Protein AF-A7T4Q1-F1 (afdb_monomer_lite)

pLDDT: mean 79.14, std 17.01, range [38.84, 95.5]

InterPro domains:
  IPR001304 C-type lectin-like [PF00059] (16-72)
  IPR001304 C-type lectin-like [PS50041] (4-64)
  IPR016186 C-type lectin-like/link domain superfamily [G3DSA:3.10.100.10] (1-71)
  IPR016187 C-type lectin fold [SSF56436] (1-63)
  IPR050111 C-type lectin and snaclec domain-containing protein [PTHR22803] (1-58)

Structure (mmCIF, N/CA/C/O backbone):
data_AF-A7T4Q1-F1
#
_entry.id   AF-A7T4Q1-F1
#
loop_
_atom_site.group_PDB
_atom_site.id
_atom_site.type_symbol
_atom_site.label_atom_id
_atom_site.label_alt_id
_atom_site.label_comp_id
_atom_site.label_asym_id
_atom_site.label_entity_id
_atom_site.label_seq_id
_atom_site.pdbx_PDB_ins_code
_atom_site.Cartn_x
_atom_site.Cartn_y
_atom_site.Cartn_z
_atom_site.occupancy
_atom_site.B_iso_or_equiv
_atom_site.auth_seq_id
_atom_site.auth_comp_id
_atom_site.auth_asym_id
_atom_site.auth_atom_id
_atom_site.pdbx_PDB_model_num
ATOM 1 N N . TRP A 1 1 ? -9.275 -6.824 4.430 1.00 88.25 1 TRP A N 1
ATOM 2 C CA . TRP A 1 1 ? -8.725 -5.823 5.350 1.00 88.25 1 TRP A CA 1
ATOM 3 C C . TRP A 1 1 ? -8.148 -6.533 6.557 1.00 88.25 1 TRP A C 1
ATOM 5 O O . TRP A 1 1 ? -8.778 -7.467 7.037 1.00 88.25 1 TRP A O 1
ATOM 15 N N . LYS A 1 2 ? -6.960 -6.142 7.009 1.00 93.31 2 LYS A N 1
ATOM 16 C CA . LYS A 1 2 ? -6.430 -6.470 8.335 1.00 93.31 2 LYS A CA 1
ATOM 17 C C . LYS A 1 2 ? -6.076 -5.155 9.006 1.00 93.31 2 LYS A C 1
ATOM 19 O O . LYS A 1 2 ? -5.417 -4.341 8.371 1.00 93.31 2 LYS A O 1
ATOM 24 N N . CYS A 1 3 ? -6.531 -4.940 10.231 1.00 92.62 3 CYS A N 1
ATOM 25 C CA . CYS A 1 3 ? -6.323 -3.675 10.925 1.00 92.62 3 CYS A CA 1
ATOM 26 C C . CYS A 1 3 ? -5.317 -3.837 12.059 1.00 92.62 3 CYS A C 1
ATOM 28 O O . CYS A 1 3 ? -5.314 -4.865 12.736 1.00 92.62 3 CYS A O 1
ATOM 30 N N . ARG A 1 4 ? -4.462 -2.832 12.239 1.00 91.50 4 ARG A N 1
ATOM 31 C CA . ARG A 1 4 ? -3.478 -2.756 13.316 1.00 91.50 4 ARG A CA 1
ATOM 32 C C . ARG A 1 4 ? -3.165 -1.291 13.604 1.00 91.50 4 ARG A C 1
ATOM 34 O O . ARG A 1 4 ? -3.053 -0.504 12.672 1.00 91.50 4 ARG A O 1
ATOM 41 N N . ASP A 1 5 ? -3.056 -0.940 14.881 1.00 90.88 5 ASP A N 1
ATOM 42 C CA . ASP A 1 5 ? -2.656 0.399 15.343 1.00 90.88 5 ASP A CA 1
ATOM 43 C C . ASP A 1 5 ? -3.494 1.549 14.752 1.00 90.88 5 ASP A C 1
ATOM 45 O O . ASP A 1 5 ? -2.975 2.595 14.374 1.00 90.88 5 ASP A O 1
ATOM 49 N N . GLY A 1 6 ? -4.811 1.344 14.642 1.00 89.62 6 GLY A N 1
ATOM 50 C CA . GLY A 1 6 ? -5.744 2.354 14.124 1.00 89.62 6 GLY A CA 1
ATOM 51 C C . GLY A 1 6 ? -5.778 2.486 12.599 1.00 89.62 6 GLY A C 1
ATOM 52 O O . GLY A 1 6 ? -6.547 3.289 12.089 1.00 89.62 6 GLY A O 1
ATOM 53 N N . LYS A 1 7 ? -5.002 1.676 11.875 1.00 89.75 7 LYS A N 1
ATOM 54 C CA . LYS A 1 7 ? -4.983 1.618 10.411 1.00 89.75 7 LYS A CA 1
ATOM 55 C C . LYS A 1 7 ? -5.516 0.292 9.899 1.00 89.75 7 LYS A C 1
ATOM 57 O O . LYS A 1 7 ? -5.415 -0.731 10.579 1.00 89.75 7 LYS A O 1
ATOM 62 N N . CYS A 1 8 ? -6.046 0.280 8.682 1.00 92.88 8 CYS A N 1
ATOM 63 C CA . CYS A 1 8 ? -6.563 -0.927 8.048 1.00 92.88 8 CYS A CA 1
ATOM 64 C C . CYS A 1 8 ? -5.937 -1.128 6.676 1.00 92.88 8 CYS A C 1
ATOM 66 O O . CYS A 1 8 ? -5.999 -0.251 5.826 1.00 92.88 8 CYS A O 1
ATOM 68 N N . TYR A 1 9 ? -5.422 -2.334 6.442 1.00 93.31 9 TYR A N 1
ATOM 69 C CA . TYR A 1 9 ? -4.633 -2.667 5.266 1.00 93.31 9 TYR A CA 1
ATOM 70 C C . TYR A 1 9 ? -5.344 -3.690 4.378 1.00 93.31 9 TYR A C 1
ATOM 72 O O . TYR A 1 9 ? -5.905 -4.679 4.871 1.00 93.31 9 TYR A O 1
ATOM 80 N N . GLN A 1 10 ? -5.303 -3.516 3.059 1.00 93.25 10 GLN A N 1
ATOM 81 C CA . GLN A 1 10 ? -5.842 -4.489 2.104 1.00 93.25 10 GLN A CA 1
ATOM 82 C C . GLN A 1 10 ? -4.821 -4.842 1.026 1.00 93.25 10 GLN A C 1
ATOM 84 O O . GLN A 1 10 ? -4.436 -3.988 0.240 1.00 93.25 10 GLN A O 1
ATOM 89 N N . TYR A 1 11 ? -4.460 -6.126 0.942 1.00 91.75 11 TYR A N 1
ATOM 90 C CA . TYR A 1 11 ? -3.677 -6.664 -0.169 1.00 91.75 11 TYR A CA 1
ATOM 91 C C . TYR A 1 11 ? -4.577 -6.922 -1.387 1.00 91.75 11 TYR A C 1
ATOM 93 O O . TYR A 1 11 ? -5.510 -7.730 -1.314 1.00 91.75 11 TYR A O 1
ATOM 101 N N . ILE A 1 12 ? -4.297 -6.240 -2.500 1.00 88.31 12 ILE A N 1
ATOM 102 C CA . ILE A 1 12 ? -5.014 -6.386 -3.770 1.00 88.31 12 ILE A CA 1
ATOM 103 C C . ILE A 1 12 ? -4.191 -7.252 -4.728 1.00 88.31 12 ILE A C 1
ATOM 105 O O . ILE A 1 12 ? -3.147 -6.853 -5.242 1.00 88.31 12 ILE A O 1
ATOM 109 N N . ARG A 1 13 ? -4.707 -8.450 -5.022 1.00 88.12 13 ARG A N 1
ATOM 110 C CA . ARG A 1 13 ? -4.081 -9.436 -5.922 1.00 88.12 13 ARG A CA 1
ATOM 111 C C . ARG A 1 13 ? -4.483 -9.237 -7.385 1.00 88.12 13 ARG A C 1
ATOM 113 O O . ARG A 1 13 ? -4.753 -10.200 -8.091 1.00 88.12 13 ARG A O 1
ATOM 120 N N . VAL A 1 14 ? -4.559 -7.984 -7.818 1.00 85.75 14 VAL A N 1
ATOM 121 C CA . VAL A 1 14 ? -4.845 -7.616 -9.208 1.00 85.75 14 VAL A CA 1
ATOM 122 C C . VAL A 1 14 ? -3.667 -6.807 -9.721 1.00 85.75 14 VAL A C 1
ATOM 124 O O . VAL A 1 14 ? -3.204 -5.884 -9.050 1.00 85.75 14 VAL A O 1
ATOM 127 N N . GLU A 1 15 ? -3.149 -7.189 -10.882 1.00 80.56 15 GLU A N 1
ATOM 128 C CA . GLU A 1 15 ? -2.052 -6.466 -11.510 1.00 80.56 15 GLU A CA 1
ATOM 129 C C . GLU A 1 15 ? -2.555 -5.149 -12.091 1.00 80.56 15 GLU A C 1
ATOM 131 O O . GLU A 1 15 ? -3.489 -5.114 -12.890 1.00 80.56 15 GLU A O 1
ATOM 136 N N . MET A 1 16 ? -1.927 -4.057 -11.669 1.00 82.12 16 MET A N 1
ATOM 137 C CA . MET A 1 16 ? -2.272 -2.703 -12.078 1.00 82.12 16 MET A CA 1
ATOM 138 C C . MET A 1 16 ? -0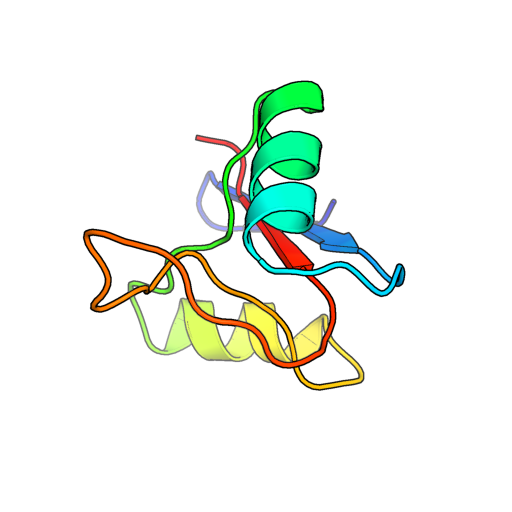.996 -1.873 -12.190 1.00 82.12 16 MET A C 1
ATOM 140 O O . MET A 1 16 ? -0.031 -2.089 -11.448 1.00 82.12 16 MET A O 1
ATOM 144 N N . VAL A 1 17 ? -0.997 -0.904 -13.105 1.00 83.00 17 VAL A N 1
ATOM 145 C CA . VAL A 1 17 ? -0.014 0.186 -13.056 1.00 83.00 17 VAL A CA 1
ATOM 146 C C . VAL A 1 17 ? -0.295 1.059 -11.837 1.00 83.00 17 VAL A C 1
ATOM 148 O O . VAL A 1 17 ? -1.424 1.088 -11.344 1.00 83.00 17 VAL A O 1
ATOM 151 N N . TRP A 1 18 ? 0.727 1.757 -11.347 1.00 82.75 18 TRP A N 1
ATOM 152 C CA . TRP A 1 18 ? 0.647 2.523 -10.103 1.00 82.75 18 TRP A CA 1
ATOM 153 C C . TRP A 1 18 ? -0.552 3.486 -10.071 1.00 82.75 18 TRP A C 1
ATOM 155 O O . TRP A 1 18 ? -1.308 3.480 -9.102 1.00 82.75 18 TRP A O 1
ATOM 165 N N . ASP A 1 19 ? -0.799 4.219 -11.163 1.00 82.88 19 ASP A N 1
ATOM 166 C CA . ASP A 1 19 ? -1.916 5.171 -11.252 1.00 82.88 19 ASP A CA 1
ATOM 167 C C . ASP A 1 19 ? -3.281 4.490 -11.086 1.00 82.88 19 ASP A C 1
ATOM 169 O O . ASP A 1 19 ? -4.163 4.996 -10.388 1.00 82.88 19 ASP A O 1
ATOM 173 N N . LEU A 1 20 ? -3.450 3.306 -11.684 1.00 86.25 20 LEU A N 1
ATOM 174 C CA . LEU A 1 20 ? -4.667 2.510 -11.533 1.00 86.25 20 LEU A CA 1
ATOM 175 C C . LEU A 1 20 ? -4.789 1.947 -10.119 1.00 86.25 20 LEU A C 1
ATOM 177 O O . LEU A 1 20 ? -5.877 1.983 -9.554 1.00 86.25 20 LEU A O 1
ATOM 181 N N . ALA A 1 21 ? -3.690 1.480 -9.523 1.00 86.38 21 ALA A N 1
ATOM 182 C CA . ALA A 1 21 ? -3.695 1.003 -8.145 1.00 86.38 21 ALA A CA 1
ATOM 183 C C . ALA A 1 21 ? -4.128 2.125 -7.187 1.00 86.38 21 ALA A C 1
ATOM 185 O O . ALA A 1 21 ? -5.054 1.935 -6.403 1.00 86.38 21 ALA A O 1
ATOM 186 N N . GLN A 1 22 ? -3.545 3.320 -7.321 1.00 84.81 22 GLN A N 1
ATOM 187 C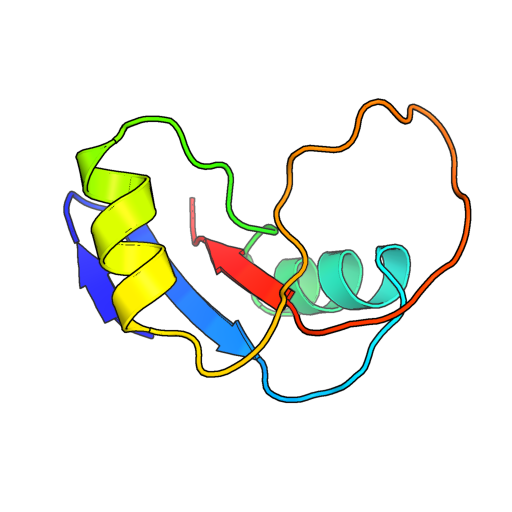 CA . GLN A 1 22 ? -3.909 4.494 -6.531 1.00 84.81 22 GLN A CA 1
ATOM 188 C C . GLN A 1 22 ? -5.371 4.914 -6.752 1.00 84.81 22 GLN A C 1
ATOM 190 O O . GLN A 1 22 ? -6.062 5.278 -5.795 1.00 84.81 22 GLN A O 1
ATOM 195 N N . LEU A 1 23 ? -5.864 4.865 -7.993 1.00 88.06 23 LEU A N 1
ATOM 196 C CA . LEU A 1 23 ? -7.266 5.139 -8.306 1.00 88.06 23 LEU A CA 1
ATOM 197 C C . LEU A 1 23 ? -8.204 4.120 -7.643 1.00 88.06 23 LEU A C 1
ATOM 199 O O . LEU A 1 23 ? -9.225 4.509 -7.079 1.00 88.06 23 LEU A O 1
ATOM 203 N N . GLU A 1 24 ? -7.863 2.832 -7.665 1.00 87.69 24 GLU A N 1
ATOM 204 C CA . GLU A 1 24 ? -8.636 1.789 -6.988 1.00 87.69 24 GLU A CA 1
ATOM 205 C C . GLU A 1 24 ? -8.637 1.946 -5.468 1.00 87.69 24 GLU A C 1
ATOM 207 O O . GLU A 1 24 ? -9.672 1.713 -4.838 1.00 87.69 24 GLU A O 1
ATOM 212 N N . CYS A 1 25 ? -7.526 2.385 -4.862 1.00 87.38 25 CYS A N 1
ATOM 213 C CA . CYS A 1 25 ? -7.529 2.764 -3.451 1.00 87.38 25 CYS A CA 1
ATOM 214 C C . CYS A 1 25 ? -8.551 3.878 -3.207 1.00 87.38 25 CYS A C 1
ATOM 216 O O . CYS A 1 25 ? -9.420 3.731 -2.348 1.00 87.38 25 CYS A O 1
ATOM 218 N N . LYS A 1 26 ? -8.503 4.952 -4.010 1.00 88.12 26 LYS A N 1
ATOM 219 C CA . LYS A 1 26 ? -9.394 6.114 -3.865 1.00 88.12 26 LYS A CA 1
ATOM 220 C C . LYS A 1 26 ? -10.868 5.740 -4.025 1.00 88.12 26 LYS A C 1
ATOM 222 O O . LYS A 1 26 ? -11.690 6.198 -3.241 1.00 88.12 26 LYS A O 1
ATOM 227 N N . LYS A 1 27 ? -11.210 4.849 -4.966 1.00 89.31 27 LYS A N 1
ATOM 228 C CA . LYS A 1 27 ? -12.577 4.301 -5.119 1.00 89.31 27 LYS A CA 1
ATOM 229 C C . LYS A 1 27 ? -13.076 3.568 -3.870 1.00 89.31 27 LYS A C 1
ATOM 231 O O . LYS A 1 27 ? -14.280 3.426 -3.682 1.00 89.31 27 LYS A O 1
ATOM 236 N N . LYS A 1 28 ? -12.160 3.080 -3.033 1.00 87.50 28 LYS A N 1
ATOM 237 C CA . LYS A 1 28 ? -12.438 2.407 -1.759 1.00 87.50 28 LYS A CA 1
ATOM 238 C C . LYS A 1 28 ? -12.245 3.332 -0.550 1.00 87.50 28 LYS A C 1
ATOM 240 O O . LYS A 1 28 ? -12.142 2.823 0.561 1.00 87.50 28 LYS A O 1
ATOM 245 N N . ASN A 1 29 ? -12.185 4.652 -0.759 1.00 88.88 29 ASN A N 1
ATOM 246 C CA . ASN A 1 29 ? -11.871 5.659 0.262 1.00 88.88 29 ASN A CA 1
ATOM 247 C C . ASN A 1 29 ? -10.550 5.390 1.004 1.00 88.88 29 ASN A C 1
ATOM 249 O O . ASN A 1 29 ? -10.416 5.710 2.177 1.00 88.88 29 ASN A O 1
ATOM 253 N N . ALA A 1 30 ? -9.575 4.800 0.316 1.00 89.56 30 ALA A N 1
ATOM 254 C CA . ALA A 1 30 ? -8.267 4.445 0.850 1.00 89.56 30 ALA A CA 1
ATOM 255 C C . ALA A 1 30 ? -7.141 5.039 -0.014 1.00 89.56 30 ALA A C 1
ATOM 257 O O . ALA A 1 30 ? -7.368 5.578 -1.100 1.00 89.56 30 ALA A O 1
ATOM 258 N N . THR A 1 31 ? -5.898 4.891 0.429 1.00 87.00 31 THR A N 1
ATOM 259 C CA . THR A 1 31 ? -4.691 5.268 -0.326 1.00 87.00 31 THR A CA 1
ATOM 260 C C . THR A 1 31 ? -3.731 4.093 -0.423 1.00 87.00 31 THR A C 1
ATOM 262 O O . THR A 1 31 ? -3.867 3.145 0.341 1.00 87.00 31 THR A O 1
ATOM 265 N N . LEU A 1 32 ? -2.743 4.126 -1.320 1.00 89.00 32 LEU A N 1
ATOM 266 C CA . LEU A 1 32 ? -1.639 3.170 -1.228 1.00 89.00 32 LEU A CA 1
ATOM 267 C C . LEU A 1 32 ? -0.912 3.336 0.117 1.00 89.00 32 LEU A C 1
ATOM 269 O O . LEU A 1 32 ? -0.773 4.449 0.625 1.00 89.00 32 LEU A O 1
ATOM 273 N N . VAL A 1 33 ? -0.460 2.227 0.701 1.00 89.19 33 VAL A N 1
ATOM 274 C CA . VAL A 1 33 ? 0.119 2.213 2.0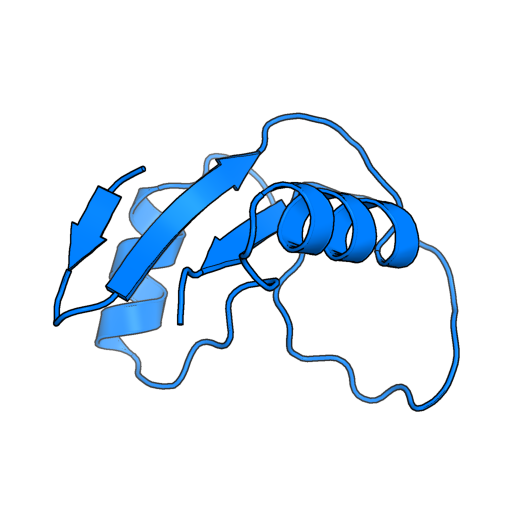51 1.00 89.19 33 VAL A CA 1
ATOM 275 C C . VAL A 1 33 ? 1.394 3.049 2.124 1.00 89.19 33 VAL A C 1
ATOM 277 O O . VAL A 1 33 ? 2.286 2.905 1.296 1.00 89.19 33 VAL A O 1
ATOM 280 N N . THR A 1 34 ? 1.527 3.901 3.135 1.00 87.62 34 THR A N 1
ATOM 281 C CA . THR A 1 34 ? 2.808 4.545 3.462 1.00 87.62 34 THR A CA 1
ATOM 282 C C . THR A 1 34 ? 3.377 3.886 4.708 1.00 87.62 34 THR A C 1
ATOM 284 O O . THR A 1 34 ? 2.813 4.037 5.790 1.00 87.62 34 THR A O 1
ATOM 287 N N . ILE A 1 35 ? 4.492 3.173 4.561 1.00 86.81 35 ILE A N 1
ATOM 288 C CA . ILE A 1 35 ? 5.165 2.502 5.676 1.00 86.81 35 ILE A CA 1
ATOM 289 C C . ILE A 1 35 ? 5.979 3.540 6.458 1.00 86.81 35 ILE A C 1
ATOM 291 O O . ILE A 1 35 ? 6.866 4.180 5.898 1.00 86.81 35 ILE A O 1
ATOM 295 N N . ARG A 1 36 ? 5.670 3.721 7.747 1.00 85.75 36 ARG A N 1
ATOM 296 C CA . ARG A 1 36 ? 6.289 4.724 8.636 1.00 85.75 36 ARG A CA 1
ATOM 297 C C . ARG A 1 36 ? 7.111 4.126 9.774 1.00 85.75 36 ARG A C 1
ATOM 299 O O . ARG A 1 36 ? 7.729 4.866 10.531 1.00 85.75 36 ARG A O 1
ATOM 306 N N . SER A 1 37 ? 7.117 2.805 9.929 1.00 89.38 37 SER A N 1
ATOM 307 C CA . SER A 1 37 ? 7.908 2.131 10.961 1.00 89.38 37 SER A CA 1
ATOM 308 C C . SER A 1 37 ? 8.348 0.736 10.528 1.00 89.38 37 SER A C 1
ATOM 310 O O . SER A 1 37 ? 7.740 0.119 9.653 1.00 89.38 37 SER A O 1
ATOM 312 N N . TYR A 1 38 ? 9.385 0.215 11.187 1.00 92.94 38 TYR A N 1
ATOM 313 C CA . TYR A 1 38 ? 9.843 -1.162 10.993 1.00 92.94 38 TYR A CA 1
ATOM 314 C C . TYR A 1 38 ? 8.743 -2.185 11.330 1.00 92.94 38 TYR A C 1
ATOM 316 O O . TYR A 1 38 ? 8.477 -3.085 10.540 1.00 92.94 38 TYR A O 1
ATOM 324 N N . SER A 1 39 ? 8.025 -1.989 12.444 1.00 94.31 39 SER A N 1
ATOM 325 C CA . SER A 1 39 ? 6.894 -2.851 12.820 1.00 94.31 39 SER A CA 1
ATOM 326 C C . SER A 1 39 ? 5.779 -2.826 11.769 1.00 94.31 39 SER A C 1
ATOM 328 O O . SER A 1 39 ? 5.181 -3.861 11.463 1.00 94.31 39 SER A O 1
ATOM 330 N N . GLU A 1 40 ? 5.474 -1.657 11.191 1.00 91.25 40 GLU A N 1
ATOM 331 C CA . GLU A 1 40 ? 4.546 -1.521 10.056 1.00 91.25 40 GLU A CA 1
ATOM 332 C C . GLU A 1 40 ? 5.020 -2.309 8.843 1.00 91.25 40 GLU A C 1
ATOM 334 O O . GLU A 1 40 ? 4.240 -3.084 8.293 1.00 91.25 40 GLU A O 1
ATOM 339 N N . ASN A 1 41 ? 6.302 -2.201 8.500 1.00 92.25 41 ASN A N 1
ATOM 340 C CA . ASN A 1 41 ? 6.893 -2.964 7.411 1.00 92.25 41 ASN A CA 1
ATOM 341 C C . ASN A 1 41 ? 6.733 -4.479 7.608 1.00 92.25 41 ASN A C 1
ATOM 343 O O . ASN A 1 41 ? 6.275 -5.158 6.696 1.00 92.25 41 ASN A O 1
ATOM 347 N N . GLU A 1 42 ? 7.049 -5.010 8.793 1.00 95.50 42 GLU A N 1
ATOM 348 C CA . GLU A 1 42 ? 6.942 -6.452 9.069 1.00 95.50 42 GLU A CA 1
ATOM 349 C C . GLU A 1 42 ? 5.508 -6.974 8.942 1.00 95.50 42 GLU A C 1
ATOM 351 O O . GLU A 1 42 ? 5.262 -8.031 8.358 1.00 95.50 42 GLU A O 1
ATOM 356 N N . PHE A 1 43 ? 4.530 -6.221 9.439 1.00 93.94 43 PHE A N 1
ATOM 357 C CA . PHE A 1 43 ? 3.130 -6.617 9.330 1.00 93.94 43 PHE A CA 1
ATOM 358 C C . PHE A 1 43 ? 2.622 -6.585 7.903 1.00 93.94 43 PHE A C 1
ATOM 360 O O . PHE A 1 43 ? 2.002 -7.547 7.454 1.00 93.94 43 PHE A O 1
ATOM 367 N N . VAL A 1 44 ? 2.916 -5.509 7.181 1.00 91.75 44 VAL A N 1
ATOM 368 C CA . VAL A 1 44 ? 2.556 -5.359 5.773 1.00 91.75 44 VAL A CA 1
ATOM 369 C C . VAL A 1 44 ? 3.224 -6.466 4.942 1.00 91.75 44 VAL A C 1
ATOM 371 O O . VAL A 1 44 ? 2.551 -7.107 4.134 1.00 91.75 44 VAL A O 1
ATOM 374 N N . ALA A 1 45 ? 4.495 -6.782 5.213 1.00 93.00 45 ALA A N 1
ATOM 375 C CA . ALA A 1 45 ? 5.222 -7.885 4.585 1.00 93.00 45 ALA A CA 1
ATOM 376 C C . ALA A 1 45 ? 4.587 -9.256 4.881 1.00 93.00 45 ALA A C 1
ATOM 378 O O . ALA A 1 45 ? 4.464 -10.083 3.982 1.00 93.00 45 ALA A O 1
ATOM 379 N N . SER A 1 46 ? 4.089 -9.483 6.103 1.00 94.62 46 SER A N 1
ATOM 380 C CA . SER A 1 46 ? 3.390 -10.729 6.468 1.00 94.62 46 SER A CA 1
ATOM 381 C C . SER A 1 46 ? 2.060 -10.943 5.726 1.00 94.62 46 SER A C 1
ATOM 383 O O . SER A 1 46 ? 1.487 -12.034 5.756 1.00 94.62 46 SER A O 1
ATOM 385 N N . MET A 1 47 ? 1.521 -9.898 5.088 1.00 93.38 47 MET A N 1
ATOM 386 C CA . MET A 1 47 ? 0.243 -9.945 4.375 1.00 93.38 47 MET A CA 1
ATOM 387 C C . MET A 1 47 ? 0.376 -10.251 2.886 1.00 93.38 47 MET A C 1
ATOM 389 O O . MET A 1 47 ? -0.637 -10.578 2.257 1.00 93.38 47 MET A O 1
ATOM 393 N N . ILE A 1 48 ? 1.574 -10.118 2.324 1.00 91.38 48 ILE A N 1
ATOM 394 C CA . ILE A 1 48 ? 1.809 -10.211 0.885 1.00 91.38 48 ILE A CA 1
ATOM 395 C C . ILE A 1 48 ? 2.564 -11.476 0.515 1.00 91.38 48 ILE A C 1
ATOM 397 O O . ILE A 1 48 ? 3.377 -11.992 1.269 1.00 91.38 48 ILE A O 1
ATOM 401 N N . SER A 1 49 ? 2.284 -11.968 -0.687 1.00 88.69 49 SER A N 1
ATOM 402 C CA . SER A 1 49 ? 2.958 -13.128 -1.280 1.00 88.69 49 SER A CA 1
ATOM 403 C C . SER A 1 49 ? 3.834 -12.755 -2.479 1.00 88.69 49 SER A C 1
ATOM 405 O O . SER A 1 49 ? 4.410 -13.629 -3.117 1.00 88.69 49 SER A O 1
ATOM 407 N N . SER A 1 50 ? 3.891 -11.472 -2.833 1.00 85.19 50 SER A N 1
ATOM 408 C CA . SER A 1 50 ? 4.570 -10.944 -4.017 1.00 85.19 50 SER A CA 1
ATOM 409 C C . SER A 1 50 ? 4.967 -9.487 -3.786 1.00 85.19 50 SER A C 1
ATOM 411 O O . SER A 1 50 ? 4.433 -8.843 -2.883 1.00 85.19 50 SER A O 1
ATOM 413 N N . SER A 1 51 ? 5.834 -8.939 -4.640 1.00 84.31 51 SER A N 1
ATOM 414 C CA . SER A 1 51 ? 6.111 -7.498 -4.677 1.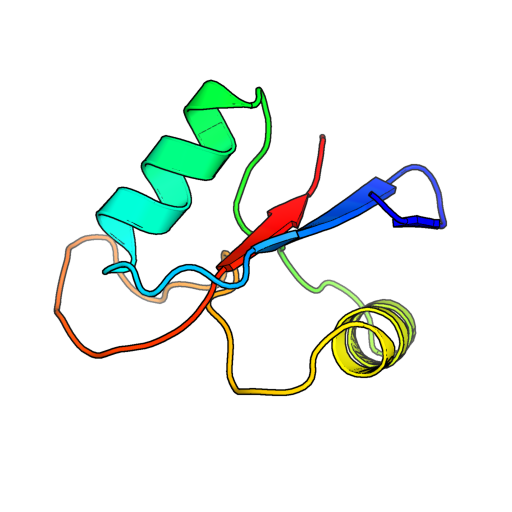00 84.31 51 SER A CA 1
ATOM 415 C C . SER A 1 51 ? 4.830 -6.694 -4.876 1.00 84.31 51 SER A C 1
ATOM 417 O O . SER A 1 51 ? 3.943 -7.134 -5.613 1.00 84.31 51 SER A O 1
ATOM 419 N N . VAL A 1 52 ? 4.761 -5.533 -4.218 1.00 87.25 52 VAL A N 1
ATOM 420 C CA . VAL A 1 52 ? 3.595 -4.652 -4.222 1.00 87.25 52 VAL A CA 1
ATOM 421 C C . VAL A 1 52 ? 3.954 -3.165 -4.353 1.00 87.25 52 VAL A C 1
ATOM 423 O O . VAL A 1 52 ? 4.992 -2.723 -3.870 1.00 87.25 52 VAL A O 1
ATOM 426 N N . TRP A 1 53 ? 3.050 -2.380 -4.932 1.00 84.25 53 TRP A N 1
ATOM 427 C CA . TRP A 1 53 ? 2.937 -0.941 -4.819 1.00 84.25 53 TRP A CA 1
ATOM 428 C C . TRP A 1 53 ? 2.558 -0.485 -3.418 1.00 84.25 53 TRP A C 1
ATOM 430 O O . TRP A 1 53 ? 1.561 -0.914 -2.825 1.00 84.25 53 TRP A O 1
ATOM 440 N N . ILE A 1 54 ? 3.335 0.486 -2.964 1.00 85.06 54 ILE A N 1
ATOM 441 C CA . ILE A 1 54 ? 3.107 1.291 -1.776 1.00 85.06 54 ILE A CA 1
ATOM 442 C C . ILE A 1 54 ? 3.065 2.768 -2.199 1.00 85.06 54 ILE A C 1
ATOM 444 O O . ILE A 1 54 ? 3.448 3.126 -3.314 1.00 85.06 54 ILE A O 1
ATOM 448 N N . GLY A 1 55 ? 2.573 3.633 -1.322 1.00 81.06 55 GLY A N 1
ATOM 449 C CA . GLY A 1 55 ? 2.383 5.063 -1.570 1.00 81.06 55 GLY A CA 1
ATOM 450 C C . GLY A 1 55 ? 3.666 5.895 -1.513 1.00 81.06 55 GLY A C 1
ATOM 451 O O . GLY A 1 55 ? 3.578 7.116 -1.529 1.00 81.06 55 GLY A O 1
ATOM 452 N N . LEU A 1 56 ? 4.843 5.266 -1.416 1.00 65.69 56 LEU A N 1
ATOM 453 C CA . LEU A 1 56 ? 6.127 5.954 -1.549 1.00 65.69 56 LEU A CA 1
ATOM 454 C C . LEU A 1 56 ? 6.447 6.091 -3.041 1.00 65.69 56 LEU A C 1
ATOM 456 O O . LEU A 1 56 ? 6.825 5.112 -3.684 1.00 65.69 56 LEU A O 1
ATOM 460 N N . ASN A 1 57 ? 6.277 7.286 -3.600 1.00 5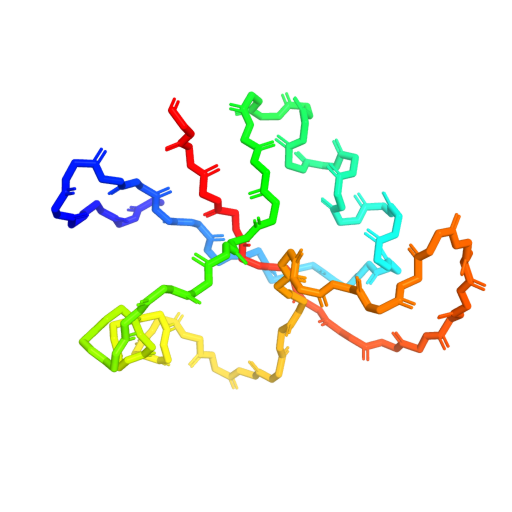5.84 57 ASN A N 1
ATOM 461 C CA . ASN A 1 57 ? 6.763 7.613 -4.933 1.00 55.84 57 ASN A CA 1
ATOM 462 C C . ASN A 1 57 ? 7.676 8.851 -4.877 1.00 55.84 57 ASN A C 1
ATOM 464 O O . ASN A 1 57 ? 7.286 9.903 -4.391 1.00 55.84 57 ASN A O 1
ATOM 468 N N . ASP A 1 58 ? 8.879 8.763 -5.449 1.00 52.25 58 ASP A N 1
ATOM 469 C CA . ASP A 1 58 ? 9.760 9.932 -5.662 1.00 52.25 58 ASP A CA 1
ATOM 470 C C . ASP A 1 58 ? 9.321 10.762 -6.885 1.00 52.25 58 ASP A C 1
ATOM 472 O O . ASP A 1 58 ? 10.104 11.465 -7.523 1.00 52.25 58 ASP A O 1
ATOM 476 N N . ARG A 1 59 ? 8.052 10.637 -7.280 1.00 52.47 59 ARG A N 1
ATOM 477 C CA . ARG A 1 59 ? 7.536 11.104 -8.560 1.00 52.47 59 ARG A CA 1
ATOM 478 C C . ARG A 1 59 ? 6.356 12.033 -8.352 1.00 52.47 59 ARG A C 1
ATOM 480 O O . ARG A 1 59 ? 5.239 11.600 -8.090 1.00 52.47 59 ARG A O 1
ATOM 487 N N . ALA A 1 60 ? 6.629 13.308 -8.607 1.00 47.75 60 ALA A N 1
ATOM 488 C CA . ALA A 1 60 ? 5.641 14.260 -9.080 1.00 47.75 60 ALA A CA 1
ATOM 489 C C . ALA A 1 60 ? 5.022 13.858 -10.436 1.00 47.75 60 ALA A C 1
ATOM 491 O O . ALA A 1 60 ? 4.036 14.466 -10.814 1.00 47.75 60 ALA A O 1
ATOM 492 N N . GLU A 1 61 ? 5.526 12.853 -11.168 1.00 46.12 61 GLU A N 1
ATOM 493 C CA . GLU A 1 61 ? 4.936 12.451 -12.452 1.00 46.12 61 GLU A CA 1
ATOM 494 C C . GLU A 1 61 ? 5.367 11.047 -12.907 1.00 46.12 61 GLU A C 1
ATOM 496 O O . GLU A 1 61 ? 6.446 10.556 -12.579 1.00 46.12 61 GLU A O 1
ATOM 501 N N . ALA A 1 62 ? 4.459 10.403 -13.636 1.00 45.53 62 ALA A N 1
ATOM 502 C CA . ALA A 1 62 ? 4.351 8.981 -13.932 1.00 45.53 62 ALA A CA 1
ATOM 503 C C . ALA A 1 62 ? 5.577 8.290 -14.562 1.00 45.53 62 ALA A C 1
ATOM 505 O O . ALA A 1 62 ? 6.382 8.870 -15.285 1.00 45.53 62 ALA A O 1
ATOM 506 N N . GLY A 1 63 ? 5.649 6.970 -14.373 1.00 40.97 63 GLY A N 1
ATOM 507 C CA . GLY A 1 63 ? 6.453 6.100 -15.231 1.00 40.97 63 GLY A CA 1
ATOM 508 C C . GLY A 1 63 ? 6.300 4.628 -14.848 1.00 40.97 63 GLY A C 1
ATOM 509 O O . GLY A 1 63 ? 6.507 4.240 -13.701 1.00 40.97 63 GLY A O 1
ATOM 510 N N . ASN A 1 64 ? 5.903 3.834 -15.834 1.00 56.75 64 ASN A N 1
ATOM 511 C CA . ASN A 1 64 ? 5.501 2.431 -15.743 1.00 56.75 64 ASN A CA 1
ATOM 512 C C . ASN A 1 64 ? 6.539 1.491 -15.104 1.00 56.75 64 ASN A C 1
ATOM 514 O O . ASN A 1 64 ? 7.730 1.732 -15.268 1.00 56.75 64 ASN A O 1
ATOM 518 N N . LEU A 1 65 ? 6.048 0.411 -14.460 1.00 41.81 65 LEU A N 1
ATOM 519 C CA . LEU A 1 65 ? 6.508 -1.009 -14.422 1.00 41.81 65 LEU A CA 1
ATOM 520 C C . LEU A 1 65 ? 5.627 -1.805 -13.403 1.00 41.81 65 LEU A C 1
ATOM 522 O O . LEU A 1 65 ? 5.077 -1.183 -12.521 1.00 41.81 65 LEU A O 1
ATOM 526 N N . ARG A 1 66 ? 5.388 -3.129 -13.527 1.00 38.84 66 ARG A N 1
ATOM 527 C CA . ARG A 1 66 ? 4.438 -3.960 -12.692 1.00 38.84 66 ARG A CA 1
ATOM 528 C C . ARG A 1 66 ? 4.897 -4.067 -11.203 1.00 38.84 66 ARG A C 1
ATOM 530 O O . ARG A 1 66 ? 6.102 -4.000 -11.000 1.00 38.84 66 ARG A O 1
ATOM 537 N N . VAL A 1 67 ? 4.101 -4.242 -10.115 1.00 48.66 67 VAL A N 1
ATOM 538 C CA . VAL A 1 67 ? 3.008 -5.208 -9.761 1.00 48.66 67 VAL A CA 1
ATOM 539 C C . VAL A 1 67 ? 2.296 -4.847 -8.396 1.00 48.66 67 VAL A C 1
ATOM 541 O O . VAL A 1 67 ? 2.914 -4.193 -7.565 1.00 48.66 67 VAL A O 1
ATOM 544 N N . HIS A 1 68 ? 1.049 -5.340 -8.162 1.00 44.06 68 HIS A N 1
ATOM 545 C CA . HIS A 1 68 ? 0.183 -5.482 -6.931 1.00 44.06 68 HIS A CA 1
ATOM 546 C C . HIS A 1 68 ? 0.054 -4.350 -5.874 1.00 44.06 68 HIS A C 1
ATOM 548 O O . HIS A 1 68 ? 1.031 -3.994 -5.279 1.00 44.06 68 HIS A O 1
ATOM 554 N N . GLY A 1 69 ? -1.119 -3.841 -5.471 1.00 51.12 69 GLY A N 1
ATOM 555 C CA . GLY A 1 69 ? -1.214 -2.771 -4.436 1.00 51.12 69 GLY A CA 1
ATOM 556 C C . GLY A 1 69 ? -1.497 -3.233 -2.993 1.00 51.12 69 GLY A C 1
ATOM 557 O O . GLY A 1 69 ? -2.202 -4.227 -2.790 1.00 51.12 69 GLY A O 1
ATOM 558 N N . ILE A 1 70 ? -1.021 -2.483 -1.985 1.00 58.88 70 ILE A N 1
ATOM 559 C CA . ILE A 1 70 ? -1.575 -2.511 -0.614 1.00 58.88 70 ILE A CA 1
ATOM 560 C C . ILE A 1 70 ? -2.231 -1.168 -0.296 1.00 58.88 70 ILE A C 1
ATOM 562 O O . ILE A 1 70 ? -1.584 -0.128 -0.391 1.00 58.88 70 ILE A O 1
ATOM 566 N N . ASN A 1 71 ? -3.489 -1.205 0.140 1.00 62.84 71 ASN A N 1
ATOM 567 C CA . ASN A 1 71 ? -4.253 -0.015 0.516 1.00 62.84 71 ASN A CA 1
ATOM 568 C C . ASN A 1 71 ? -4.216 0.214 2.032 1.00 62.84 71 ASN A C 1
ATOM 570 O O . ASN A 1 71 ? -4.259 -0.772 2.760 1.00 62.84 71 ASN A O 1
ATOM 574 N N . ASP A 1 72 ? -4.228 1.470 2.478 1.00 53.72 72 ASP A N 1
ATOM 575 C CA . ASP A 1 72 ? -4.378 1.951 3.859 1.00 53.72 72 ASP A CA 1
ATOM 576 C C . ASP A 1 72 ? -5.597 2.896 3.934 1.00 53.72 72 ASP A C 1
ATOM 578 O O . ASP A 1 72 ? -5.749 3.779 3.084 1.00 53.72 72 ASP A O 1
ATOM 582 N N . LEU A 1 73 ? -6.491 2.679 4.900 1.00 59.28 73 LEU A N 1
ATOM 583 C CA . LEU A 1 73 ? -7.593 3.597 5.222 1.00 59.28 73 LEU A CA 1
ATOM 584 C 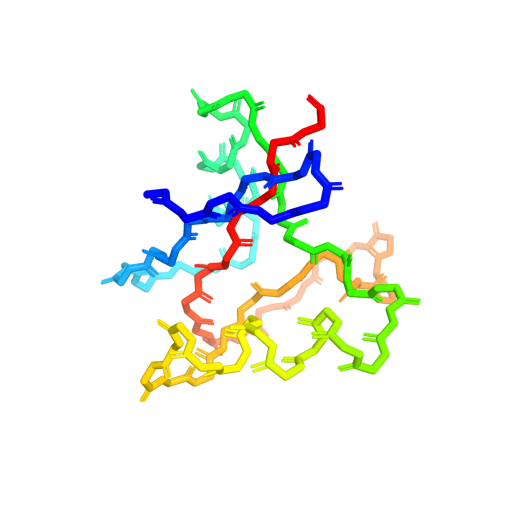C . LEU A 1 73 ? -7.068 4.643 6.214 1.00 59.28 73 LEU A C 1
ATOM 586 O O . LEU A 1 73 ? -6.639 4.263 7.304 1.00 59.28 73 LEU A O 1
ATOM 590 N N . GLN A 1 74 ? -7.095 5.924 5.825 1.00 54.31 74 GLN A N 1
ATOM 591 C CA . GLN A 1 74 ? -6.854 7.047 6.743 1.00 54.31 74 GLN A CA 1
ATOM 592 C C . GLN A 1 74 ? -8.053 7.293 7.655 1.00 54.31 74 GLN A C 1
ATOM 594 O O . GLN A 1 74 ? -9.198 7.126 7.175 1.00 54.31 74 GLN A O 1
#

Radius of gyration: 11.59 Å; chains: 1; bounding box: 22×27×31 Å

Secondary structure (DSSP, 8-state):
-EEETTEEEEEE-S---HHHHHHHHHHTT-EE----SHHHHHHHHHT-SS--B-S----SS-------EEEEE-

Organism: Nematostella vectensis (NCBI:txid45351)

Foldseek 3Di:
DPDDPRKDKDWDQDKDWQVVLQVVLVVVQWGFADQDDPVSVVVVVVVDPDDEDGPDDPDPDDDDDIDTTMIMHD

Sequence (74 aa):
WKCRDGKCYQYIRVEMVWDLAQLECKKKNATLVTIRSYSENEFVASMISSSVWIGLNDRAEAGNLRVHGINDLQ